Protein AF-A0A2E6VZU3-F1 (afdb_monomer_lite)

Radius of gyration: 15.34 Å; chains: 1; bounding box: 30×35×33 Å

Secondary structure (DSSP, 8-state):
-TTT-HHHHTT------------TTS--PPP---S-SS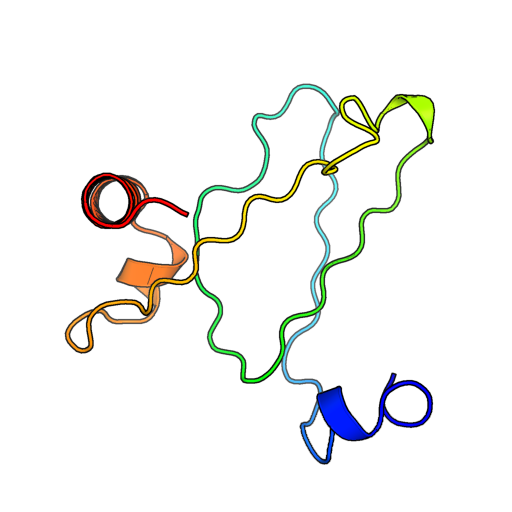--------GGG-S-TTTTT------PPPTT--HHHHHH-HHHHHHHHTTS--

pLDDT: mean 91.58, std 5.56, range [70.69, 97.25]

Foldseek 3Di:
DCVVCVVQCPPPDDPDDDDDDDDLPDPDDAQADDPDSDDDDDDDDPPVSQPDPVPGDDDDFPDDDDPPDDRCCRGPVRVNVVVVCVVRPD

Structure (mmCIF, N/CA/C/O backbone):
data_AF-A0A2E6VZU3-F1
#
_entry.id   AF-A0A2E6VZU3-F1
#
loop_
_atom_site.group_PDB
_atom_site.id
_atom_site.type_symbol
_atom_site.label_atom_id
_atom_site.label_alt_id
_atom_site.label_comp_id
_atom_site.label_asym_id
_atom_site.label_entity_id
_atom_site.label_seq_id
_atom_site.pdbx_PDB_ins_code
_atom_site.Cartn_x
_atom_site.Cartn_y
_atom_site.Cartn_z
_atom_site.occupancy
_atom_site.B_iso_or_equiv
_atom_site.auth_seq_id
_atom_site.auth_comp_id
_atom_site.auth_asym_id
_atom_site.auth_atom_id
_atom_site.pdbx_PDB_model_num
ATOM 1 N N . MET A 1 1 ? -12.683 -7.489 12.745 1.00 87.19 1 MET A N 1
ATOM 2 C CA . MET A 1 1 ? -12.408 -7.557 11.290 1.00 87.19 1 MET A CA 1
ATOM 3 C C . MET A 1 1 ? -13.256 -8.606 10.594 1.00 87.19 1 MET A C 1
ATOM 5 O O . MET A 1 1 ? -14.186 -8.198 9.924 1.00 87.19 1 MET A O 1
ATOM 9 N N . ARG A 1 2 ? -13.055 -9.918 10.796 1.00 91.50 2 ARG A N 1
ATOM 10 C CA . ARG A 1 2 ? -13.871 -10.945 10.108 1.00 91.50 2 ARG A CA 1
ATOM 11 C C . ARG A 1 2 ? -15.377 -10.861 10.400 1.00 91.50 2 ARG A C 1
ATOM 13 O O . ARG A 1 2 ? -16.167 -10.918 9.474 1.00 91.50 2 ARG A O 1
ATOM 20 N N . HIS A 1 3 ? -15.769 -10.659 11.660 1.00 93.81 3 HIS A N 1
ATOM 21 C CA . HIS A 1 3 ? -17.186 -10.463 12.013 1.00 93.81 3 HIS A CA 1
ATOM 22 C C . HIS A 1 3 ? -17.757 -9.126 11.522 1.00 93.81 3 HIS A C 1
ATOM 24 O O . HIS A 1 3 ? -18.945 -9.027 11.255 1.00 93.81 3 HIS A O 1
ATOM 30 N N . THR A 1 4 ? -16.913 -8.098 11.424 1.00 95.12 4 THR A N 1
ATOM 31 C CA . THR A 1 4 ? -17.322 -6.732 11.062 1.00 95.12 4 THR A CA 1
ATOM 32 C C . THR A 1 4 ? -17.435 -6.553 9.547 1.00 95.12 4 THR A C 1
ATOM 34 O O . THR A 1 4 ? -18.337 -5.876 9.076 1.00 95.12 4 THR A O 1
ATOM 37 N N . PHE A 1 5 ? -16.527 -7.174 8.790 1.00 95.69 5 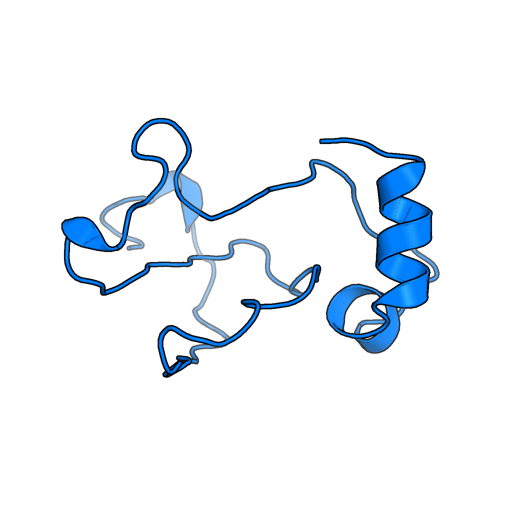PHE A N 1
ATOM 38 C CA . PHE A 1 5 ? -16.418 -7.078 7.333 1.00 95.69 5 PHE A CA 1
ATOM 39 C C . PHE A 1 5 ? -16.284 -8.483 6.710 1.00 95.69 5 PHE A C 1
ATOM 41 O O . PHE A 1 5 ? -15.236 -8.820 6.145 1.00 95.69 5 PHE A O 1
ATOM 48 N N . PRO A 1 6 ? -17.312 -9.337 6.839 1.00 96.12 6 PRO A N 1
ATOM 49 C CA . PRO A 1 6 ? -17.243 -10.735 6.410 1.00 96.12 6 PRO A CA 1
ATOM 50 C C . PRO A 1 6 ? -16.971 -10.890 4.907 1.00 96.12 6 PRO A C 1
ATOM 52 O O . PRO A 1 6 ? -16.185 -11.754 4.527 1.00 96.12 6 PRO A O 1
ATOM 55 N N . GLU A 1 7 ? -17.509 -10.001 4.069 1.00 97.06 7 GLU A N 1
ATOM 56 C CA . GLU A 1 7 ? -17.330 -10.052 2.608 1.00 97.06 7 GLU A CA 1
ATOM 57 C C . GLU A 1 7 ? -15.912 -9.691 2.144 1.00 97.06 7 GLU A C 1
ATOM 59 O O . GLU A 1 7 ? -15.470 -10.145 1.088 1.00 97.06 7 GLU A O 1
ATOM 64 N N . ILE A 1 8 ? -15.180 -8.911 2.947 1.00 95.75 8 ILE A N 1
ATOM 65 C CA . ILE A 1 8 ? -13.788 -8.539 2.668 1.00 95.75 8 ILE A CA 1
ATOM 66 C C . ILE A 1 8 ? -12.860 -9.658 3.144 1.00 95.75 8 ILE A C 1
ATOM 68 O O . ILE A 1 8 ? -12.079 -10.201 2.369 1.00 95.75 8 ILE A O 1
ATOM 72 N N . PHE A 1 9 ? -12.948 -10.029 4.426 1.00 95.88 9 PHE A N 1
ATOM 73 C CA . PHE A 1 9 ? -11.970 -10.941 5.029 1.00 95.88 9 PHE A CA 1
ATOM 74 C C . PHE A 1 9 ? -12.259 -12.418 4.765 1.00 95.88 9 PHE A C 1
ATOM 76 O O . PHE A 1 9 ? -11.325 -13.220 4.804 1.00 95.88 9 PHE A O 1
ATOM 83 N N . LYS A 1 10 ? -13.519 -12.796 4.510 1.00 95.00 10 LYS A N 1
ATOM 84 C CA . LYS A 1 10 ? -13.947 -14.179 4.251 1.00 95.00 10 LYS A CA 1
ATOM 85 C C . LYS A 1 10 ? -13.284 -15.151 5.243 1.00 95.00 10 LYS A C 1
ATOM 87 O O . LYS A 1 10 ? -13.306 -14.930 6.456 1.00 95.00 10 LYS A O 1
ATOM 92 N N . ASN A 1 11 ? -12.624 -16.185 4.723 1.00 95.12 11 ASN A N 1
ATOM 93 C CA . ASN A 1 11 ? -11.872 -17.170 5.499 1.00 95.12 11 ASN A CA 1
ATOM 94 C C . ASN A 1 11 ? -10.351 -16.918 5.482 1.00 95.12 11 ASN A C 1
ATOM 96 O O . ASN A 1 11 ? -9.587 -17.795 5.881 1.00 95.12 11 ASN A O 1
ATOM 100 N N . HIS A 1 12 ? -9.890 -15.744 5.029 1.00 95.38 12 HIS A N 1
ATOM 101 C CA . HIS A 1 12 ? -8.464 -15.416 5.015 1.00 95.38 12 HIS A CA 1
ATOM 102 C C . HIS A 1 12 ? -7.914 -15.300 6.440 1.00 95.38 12 HIS A C 1
ATOM 104 O O . HIS A 1 12 ? -8.528 -14.688 7.321 1.00 95.38 12 HIS A O 1
ATOM 110 N N . GLN A 1 13 ? -6.746 -15.898 6.664 1.00 94.38 13 GLN A N 1
ATOM 111 C CA . GLN A 1 13 ? -6.031 -15.863 7.937 1.00 94.38 13 GLN A CA 1
ATOM 112 C C . GLN A 1 13 ? -5.091 -14.655 7.988 1.00 94.38 13 GLN A C 1
ATOM 114 O O . GLN A 1 13 ? -4.536 -14.255 6.966 1.00 94.38 13 GLN A O 1
ATOM 119 N N . LEU A 1 14 ? -4.884 -14.100 9.184 1.00 94.19 14 LEU A N 1
ATOM 120 C CA . LEU A 1 14 ? -3.845 -13.097 9.401 1.00 94.19 14 LEU A CA 1
ATOM 121 C C . LEU A 1 14 ? -2.480 -13.781 9.303 1.00 94.19 14 LEU A C 1
ATOM 123 O O . LEU A 1 14 ? -2.145 -14.611 10.145 1.00 94.19 14 LEU A O 1
ATOM 127 N N . THR A 1 15 ? -1.713 -13.447 8.272 1.00 94.75 15 THR A N 1
ATOM 128 C CA . THR A 1 15 ? -0.388 -14.032 8.032 1.00 94.75 15 THR A CA 1
ATOM 129 C C . THR A 1 15 ? 0.750 -13.102 8.427 1.00 94.75 15 THR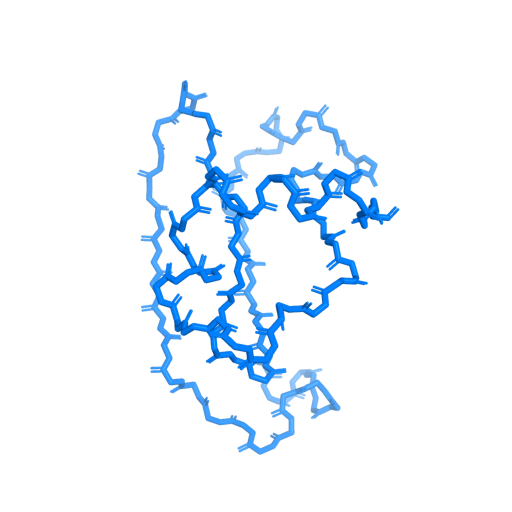 A C 1
ATOM 131 O O . THR A 1 15 ? 1.839 -13.587 8.715 1.00 94.75 15 THR A O 1
ATOM 134 N N . GLN A 1 16 ? 0.516 -11.787 8.443 1.00 92.88 16 GLN A N 1
ATOM 135 C CA . GLN A 1 16 ? 1.509 -10.758 8.747 1.00 92.88 16 GLN A CA 1
ATOM 136 C C . GLN A 1 16 ? 0.865 -9.617 9.541 1.00 92.88 16 GLN A C 1
ATOM 138 O O . GLN A 1 16 ? -0.268 -9.227 9.264 1.00 92.88 16 GLN A O 1
ATOM 143 N N . LEU A 1 17 ? 1.597 -9.080 10.517 1.00 93.94 17 LEU A N 1
ATOM 144 C CA . LEU A 1 17 ? 1.244 -7.871 11.257 1.00 93.94 17 LEU A CA 1
ATOM 145 C C . LEU A 1 17 ? 2.531 -7.135 11.621 1.00 93.94 17 LEU A C 1
ATOM 147 O O . LEU A 1 17 ? 3.421 -7.703 12.250 1.00 93.94 17 LEU A O 1
ATOM 151 N N . TRP A 1 18 ? 2.608 -5.867 11.250 1.00 92.00 18 TRP A N 1
ATOM 152 C CA . TRP A 1 18 ? 3.736 -4.999 11.550 1.00 92.00 18 TRP A CA 1
ATOM 153 C C . TRP A 1 18 ? 3.239 -3.572 11.768 1.00 92.00 18 TRP A C 1
ATOM 155 O O . TRP A 1 18 ? 2.101 -3.234 11.446 1.00 92.00 18 TRP A O 1
ATOM 165 N N . ALA A 1 19 ? 4.091 -2.736 12.353 1.00 91.56 19 ALA A N 1
ATOM 166 C CA . ALA A 1 19 ? 3.806 -1.328 12.563 1.00 91.56 19 ALA A CA 1
ATOM 167 C C . ALA A 1 19 ? 5.072 -0.510 12.328 1.00 91.56 19 ALA A C 1
ATOM 169 O O . ALA A 1 19 ? 6.172 -0.931 12.691 1.00 91.56 19 ALA A O 1
ATOM 170 N N . TYR A 1 20 ? 4.895 0.681 11.771 1.00 86.75 20 TYR A N 1
ATOM 171 C CA . TYR A 1 20 ? 5.951 1.675 11.673 1.00 86.75 20 TYR A CA 1
ATOM 172 C C . TYR A 1 20 ? 5.705 2.800 12.671 1.00 86.75 20 TYR A C 1
ATOM 174 O O . TYR A 1 20 ? 4.568 3.221 12.890 1.00 86.75 20 TYR A O 1
ATOM 182 N N . LYS A 1 21 ? 6.790 3.321 13.241 1.00 87.62 21 LYS A N 1
ATOM 183 C CA . LYS A 1 21 ? 6.789 4.560 14.017 1.00 87.62 21 LYS A CA 1
ATOM 184 C C . LYS A 1 21 ? 7.710 5.548 13.313 1.00 87.62 21 LYS A C 1
ATOM 186 O O . LYS A 1 21 ? 8.922 5.358 13.311 1.00 87.62 21 LYS A O 1
ATOM 191 N N . TYR A 1 22 ? 7.119 6.573 12.715 1.00 79.38 22 TYR A N 1
ATOM 192 C C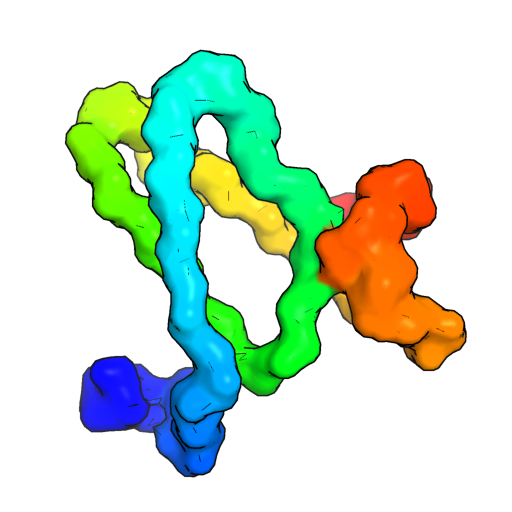A . TYR A 1 22 ? 7.837 7.631 12.012 1.00 79.38 22 TYR A CA 1
ATOM 193 C C . TYR A 1 22 ? 8.016 8.856 12.911 1.00 79.38 22 TYR A C 1
ATOM 195 O O . TYR A 1 22 ? 7.156 9.143 13.747 1.00 79.38 22 TYR A O 1
ATOM 203 N N . ASP A 1 23 ? 9.113 9.590 12.715 1.00 77.12 23 ASP A N 1
ATOM 204 C CA . ASP A 1 23 ? 9.094 11.024 12.994 1.00 77.12 23 ASP A CA 1
ATOM 205 C C . ASP A 1 23 ? 8.356 11.744 11.846 1.00 77.12 23 ASP A C 1
ATOM 207 O O . ASP A 1 23 ? 8.286 11.244 10.720 1.00 77.12 23 ASP A O 1
ATOM 211 N N . SER A 1 24 ? 7.755 12.897 12.129 1.00 70.69 24 SER A N 1
ATOM 212 C CA . SER A 1 24 ? 6.919 13.629 11.170 1.00 70.69 24 SER A CA 1
ATOM 213 C C . SER A 1 24 ? 7.688 14.303 10.022 1.00 70.69 24 SER A C 1
ATOM 215 O O . SER A 1 24 ? 7.065 14.951 9.186 1.00 70.69 24 SER A O 1
ATOM 217 N N . GLN A 1 25 ? 9.015 14.176 9.966 1.00 75.50 25 GLN A N 1
ATOM 218 C CA . GLN A 1 25 ? 9.891 14.762 8.947 1.00 75.50 25 GLN A CA 1
ATOM 219 C C . GLN A 1 25 ? 10.267 13.764 7.838 1.00 75.50 25 GLN A C 1
ATOM 221 O O . GLN A 1 25 ? 10.917 14.144 6.864 1.00 75.50 25 GLN A O 1
ATOM 226 N N . LEU A 1 26 ? 9.879 12.491 7.961 1.00 73.88 26 LEU A N 1
ATOM 227 C CA . LEU A 1 26 ? 10.220 11.446 6.994 1.00 73.88 26 LEU A CA 1
ATOM 228 C C . LEU A 1 26 ? 9.264 11.411 5.787 1.00 73.88 26 LEU A C 1
ATOM 230 O O . LEU A 1 26 ? 8.069 11.667 5.897 1.00 73.88 26 LEU A O 1
ATOM 234 N N . ASN A 1 27 ? 9.794 11.011 4.625 1.00 74.75 27 ASN A N 1
ATOM 235 C CA . ASN A 1 27 ? 9.120 11.050 3.314 1.00 74.75 27 ASN A CA 1
ATOM 236 C C . ASN A 1 27 ? 8.078 9.930 3.068 1.00 74.75 27 ASN A C 1
ATOM 238 O O . ASN A 1 27 ? 7.752 9.632 1.920 1.00 74.75 27 ASN A O 1
ATOM 242 N N . GLY A 1 28 ? 7.554 9.303 4.125 1.00 81.75 28 GLY A N 1
ATOM 243 C CA . GLY A 1 28 ? 6.595 8.198 4.027 1.00 81.75 28 GLY A CA 1
ATOM 244 C C . GLY A 1 28 ? 7.196 6.867 3.550 1.00 81.75 28 GLY A C 1
ATOM 245 O O . GLY A 1 28 ? 8.413 6.679 3.527 1.00 81.75 28 GLY A O 1
ATOM 246 N N . ILE A 1 29 ? 6.318 5.919 3.210 1.00 86.94 29 ILE A N 1
ATOM 247 C CA . ILE A 1 29 ? 6.683 4.591 2.691 1.00 86.94 29 ILE A CA 1
ATOM 248 C C . ILE A 1 29 ? 6.691 4.654 1.160 1.00 86.94 29 ILE A C 1
ATOM 250 O O . ILE A 1 29 ? 5.780 5.223 0.558 1.00 86.94 29 ILE A O 1
ATOM 254 N N . GLY A 1 30 ? 7.720 4.080 0.531 1.00 91.19 30 GLY A N 1
ATOM 255 C CA . GLY A 1 30 ? 7.808 3.986 -0.928 1.00 91.19 30 GLY A CA 1
ATOM 256 C C . GLY A 1 30 ? 6.673 3.155 -1.535 1.00 91.19 30 GLY A C 1
ATOM 257 O O . GLY A 1 30 ? 6.025 2.370 -0.844 1.00 91.19 30 GLY A O 1
ATOM 258 N N . ALA A 1 31 ? 6.438 3.303 -2.838 1.00 94.38 31 ALA A N 1
ATOM 259 C CA . ALA A 1 31 ? 5.450 2.484 -3.534 1.00 94.38 31 ALA A CA 1
ATOM 260 C C . ALA A 1 31 ? 5.857 1.005 -3.459 1.00 94.38 31 ALA A C 1
ATOM 262 O O . ALA A 1 31 ? 7.028 0.676 -3.656 1.00 94.38 31 ALA A O 1
ATOM 263 N N . HIS A 1 32 ? 4.905 0.134 -3.144 1.00 94.69 32 HIS A N 1
ATOM 264 C CA . HIS A 1 32 ? 5.107 -1.306 -3.022 1.00 94.69 32 HIS A CA 1
ATOM 265 C C . HIS A 1 32 ? 3.776 -2.034 -3.210 1.00 94.69 32 HIS A C 1
ATOM 267 O O . HIS A 1 32 ? 2.709 -1.448 -3.025 1.00 94.69 32 HIS A O 1
ATOM 273 N N . ALA A 1 33 ? 3.854 -3.317 -3.548 1.00 94.25 33 ALA A N 1
ATOM 274 C CA . ALA A 1 33 ? 2.743 -4.251 -3.429 1.00 94.25 33 ALA A CA 1
ATOM 275 C C . ALA A 1 33 ? 3.073 -5.310 -2.371 1.00 94.25 33 ALA A C 1
ATOM 277 O O . ALA A 1 33 ? 4.214 -5.773 -2.275 1.00 94.25 33 ALA A O 1
ATOM 278 N N . ASP A 1 34 ? 2.076 -5.695 -1.580 1.00 91.31 34 ASP A N 1
ATOM 279 C CA . ASP A 1 34 ? 2.197 -6.764 -0.593 1.00 91.31 34 ASP A CA 1
ATOM 280 C C . ASP A 1 34 ? 1.664 -8.077 -1.159 1.00 91.31 34 ASP A C 1
ATOM 282 O O . ASP A 1 34 ? 0.704 -8.108 -1.928 1.00 91.31 34 ASP A O 1
ATOM 286 N N . PHE A 1 35 ? 2.259 -9.190 -0.734 1.00 89.94 35 PHE A N 1
ATOM 287 C CA . PHE A 1 35 ? 1.755 -10.515 -1.078 1.00 89.94 35 PHE A CA 1
ATOM 288 C C . PHE A 1 35 ? 0.578 -10.885 -0.165 1.00 8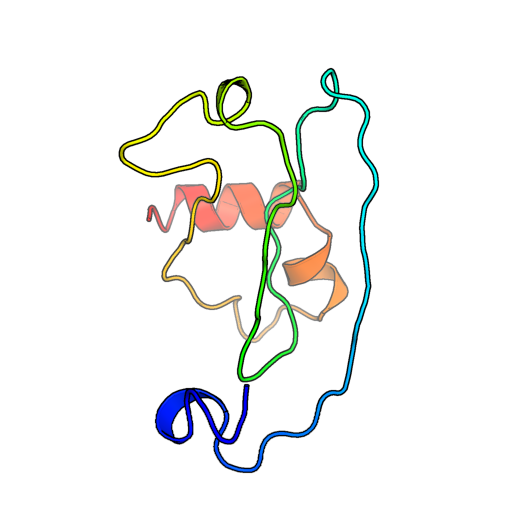9.94 35 PHE A C 1
ATOM 290 O O . PHE A 1 35 ? 0.714 -11.664 0.781 1.00 89.94 35 PHE A O 1
ATOM 297 N N . ALA A 1 36 ? -0.577 -10.272 -0.417 1.00 92.25 36 ALA A N 1
ATOM 298 C CA . ALA A 1 36 ? -1.780 -10.455 0.381 1.00 92.25 36 ALA A CA 1
ATOM 299 C C . ALA A 1 36 ? -3.042 -10.447 -0.488 1.00 92.25 36 ALA A C 1
ATOM 301 O O . ALA A 1 36 ? -3.169 -9.658 -1.416 1.00 92.25 36 ALA A O 1
ATOM 302 N N . ALA A 1 37 ? -4.014 -11.293 -0.135 1.00 94.25 37 ALA A N 1
ATOM 303 C CA . ALA A 1 37 ? -5.356 -11.227 -0.720 1.00 94.25 37 ALA A CA 1
ATOM 304 C C . ALA A 1 37 ? -6.146 -10.006 -0.213 1.00 94.25 37 ALA A C 1
ATOM 306 O O . ALA A 1 37 ? -7.010 -9.488 -0.910 1.00 94.25 37 ALA A O 1
ATOM 307 N N . VAL A 1 38 ? -5.857 -9.562 1.015 1.00 94.19 38 VAL A N 1
ATOM 308 C CA . VAL A 1 38 ? -6.421 -8.358 1.635 1.00 94.19 38 VAL A CA 1
ATOM 309 C C . VAL A 1 38 ? -5.314 -7.679 2.428 1.00 94.19 38 VAL A C 1
ATOM 311 O O . VAL A 1 38 ? -4.721 -8.314 3.301 1.00 94.19 38 VAL A O 1
ATOM 314 N N . ASN A 1 39 ? -5.075 -6.395 2.158 1.00 94.19 39 ASN A N 1
ATOM 315 C CA . ASN A 1 39 ? -4.208 -5.554 2.977 1.00 94.19 39 ASN A CA 1
ATOM 316 C C . ASN A 1 39 ? -5.048 -4.577 3.804 1.00 94.19 39 ASN A C 1
ATOM 318 O O . ASN A 1 39 ? -6.064 -4.066 3.331 1.00 94.19 39 ASN A O 1
ATOM 322 N N . VAL A 1 40 ? -4.642 -4.332 5.048 1.00 92.81 40 VAL A N 1
ATOM 323 C CA . VAL A 1 40 ? -5.327 -3.395 5.944 1.00 92.81 40 VAL A CA 1
ATOM 324 C C . VAL A 1 40 ? -4.294 -2.462 6.539 1.00 92.81 40 VAL A C 1
ATOM 326 O O . VAL A 1 40 ? -3.451 -2.884 7.327 1.00 92.81 40 VAL A O 1
ATOM 329 N N . ASN A 1 41 ? -4.414 -1.178 6.219 1.00 91.81 41 ASN A N 1
ATOM 330 C CA . ASN A 1 41 ? -3.573 -0.131 6.776 1.00 91.81 41 ASN A CA 1
ATOM 331 C C . ASN A 1 41 ? -4.444 0.845 7.569 1.00 91.81 41 ASN A C 1
ATOM 333 O O . ASN A 1 41 ? -5.500 1.274 7.107 1.00 91.81 41 ASN A O 1
ATOM 337 N N . PHE A 1 42 ? -3.999 1.198 8.769 1.00 89.25 42 PHE A N 1
ATOM 338 C CA . PHE A 1 42 ? -4.589 2.265 9.566 1.00 89.25 42 PHE A CA 1
ATOM 339 C C . PHE A 1 42 ? -3.476 3.166 10.091 1.00 89.25 42 PHE A C 1
ATOM 341 O O . PHE A 1 42 ? -2.396 2.701 10.456 1.00 89.25 42 PHE A O 1
ATOM 348 N N . TRP A 1 43 ? -3.754 4.465 10.132 1.00 88.81 43 TRP A N 1
ATOM 349 C CA . TRP A 1 43 ? -2.838 5.476 10.640 1.00 88.81 43 TRP A CA 1
ATOM 350 C C . TRP A 1 43 ? -3.359 5.974 11.979 1.00 88.81 43 TRP A C 1
ATOM 352 O O . TRP A 1 43 ? -4.516 6.371 12.091 1.00 88.81 43 TRP A O 1
ATOM 362 N N . ILE A 1 44 ? -2.496 5.955 12.991 1.00 90.69 44 ILE A N 1
ATOM 363 C CA . ILE A 1 44 ? -2.779 6.537 14.302 1.00 90.69 44 ILE A CA 1
ATOM 364 C C . ILE A 1 44 ? -1.973 7.828 14.382 1.00 90.69 44 ILE A C 1
ATOM 366 O O . ILE A 1 44 ? -0.751 7.795 14.510 1.00 90.69 44 ILE A O 1
ATOM 370 N N . THR A 1 45 ? -2.652 8.961 14.249 1.00 87.31 45 THR A N 1
ATOM 371 C CA . THR A 1 45 ? -2.032 10.287 14.190 1.00 87.31 45 THR A CA 1
ATOM 372 C C . THR A 1 45 ? -3.007 11.345 14.718 1.00 87.31 45 THR A C 1
ATOM 374 O O . THR A 1 45 ? -4.214 11.106 14.652 1.00 87.31 45 THR A O 1
ATOM 377 N N . PRO A 1 46 ? -2.547 12.494 15.254 1.00 91.19 46 PRO A N 1
ATOM 378 C CA . PRO A 1 46 ? -3.439 13.612 15.552 1.00 91.19 46 PRO A CA 1
ATOM 379 C C . PRO A 1 46 ? -4.158 14.108 14.293 1.00 91.19 46 PRO A C 1
ATOM 381 O O . PRO A 1 46 ? -3.558 14.145 13.220 1.00 91.19 46 PRO A O 1
ATOM 384 N N . ASP A 1 47 ? -5.394 14.589 14.429 1.00 91.12 47 ASP A N 1
ATOM 385 C CA . ASP A 1 47 ? -6.202 15.066 13.292 1.00 91.12 47 ASP A CA 1
ATOM 386 C C . ASP A 1 47 ? -5.494 16.144 12.460 1.00 91.12 47 ASP A C 1
ATOM 388 O O . ASP A 1 47 ? -5.572 16.146 11.233 1.00 91.12 47 ASP A O 1
ATOM 392 N N . ALA A 1 48 ? -4.732 17.024 13.119 1.00 91.00 48 ALA A N 1
ATOM 393 C CA . ALA A 1 48 ? -3.958 18.081 12.467 1.00 91.00 48 ALA A CA 1
ATOM 394 C C . ALA A 1 48 ? -2.876 17.557 11.502 1.00 91.00 48 ALA A C 1
ATOM 396 O O . ALA A 1 48 ? -2.405 18.305 10.648 1.00 91.00 48 ALA A O 1
ATOM 397 N N . ALA A 1 49 ? -2.478 16.286 11.615 1.00 88.44 49 ALA A N 1
ATOM 398 C CA . ALA A 1 49 ? -1.536 15.655 10.697 1.00 88.44 49 ALA A CA 1
ATOM 399 C C . ALA A 1 49 ? -2.199 15.162 9.398 1.00 88.44 49 ALA A C 1
ATOM 401 O O . ALA A 1 49 ? -1.495 14.791 8.458 1.00 88.44 49 ALA A O 1
ATOM 402 N N . ASN A 1 50 ? -3.534 15.159 9.306 1.00 90.06 50 ASN A N 1
ATOM 403 C CA . ASN A 1 50 ? -4.232 14.896 8.054 1.00 90.06 50 ASN A CA 1
ATOM 404 C C . ASN A 1 50 ? -4.235 16.155 7.174 1.00 90.06 50 ASN A C 1
ATOM 406 O O . ASN A 1 50 ? -5.203 16.914 7.130 1.00 90.06 50 ASN A O 1
ATOM 410 N N . LEU A 1 51 ? -3.128 16.372 6.463 1.00 88.75 51 LEU A N 1
ATOM 411 C CA . LEU A 1 51 ? -2.917 17.562 5.630 1.00 88.75 51 LEU A CA 1
ATOM 412 C C . LEU A 1 51 ? -3.842 17.630 4.404 1.00 88.75 51 LEU A C 1
ATOM 414 O O . LEU A 1 51 ? -3.992 18.695 3.809 1.00 88.75 51 LEU A O 1
ATOM 418 N N . ASN A 1 52 ? -4.474 16.516 4.025 1.00 90.94 52 ASN A N 1
ATOM 419 C CA . ASN A 1 52 ? -5.471 16.479 2.962 1.00 90.94 52 ASN A CA 1
ATOM 420 C C . ASN A 1 52 ? -6.706 15.680 3.407 1.00 90.94 52 ASN A C 1
ATOM 422 O O . ASN A 1 52 ? -6.830 14.501 3.081 1.00 90.94 52 ASN A O 1
ATOM 426 N N . PRO A 1 53 ? -7.671 16.317 4.090 1.00 89.88 53 PRO A N 1
ATOM 427 C CA . PRO A 1 53 ? -8.849 15.628 4.610 1.00 89.88 53 PRO A CA 1
ATOM 428 C C . PRO A 1 53 ? -9.751 14.982 3.552 1.00 89.88 53 PRO A C 1
ATOM 430 O O . PRO A 1 53 ? -10.567 14.134 3.897 1.00 89.88 53 PRO A O 1
ATOM 433 N N . LYS A 1 54 ? -9.638 15.380 2.276 1.00 91.12 54 LYS A N 1
ATOM 434 C CA . LYS A 1 54 ? -10.485 14.847 1.200 1.00 91.12 54 LYS A CA 1
ATOM 435 C C . LYS A 1 54 ? -10.035 13.470 0.721 1.00 91.12 54 LYS A C 1
ATOM 437 O O . LYS A 1 54 ? -10.887 12.653 0.396 1.00 91.12 54 LYS A O 1
ATOM 442 N N . SER A 1 55 ? -8.727 13.229 0.651 1.00 87.75 55 SER A N 1
ATOM 443 C CA . SER A 1 55 ? -8.164 11.970 0.135 1.00 87.75 55 SER A CA 1
ATOM 444 C C . SER A 1 55 ? -7.278 11.227 1.136 1.00 87.75 55 SER A C 1
ATOM 446 O O . SER A 1 55 ? -6.965 10.062 0.924 1.00 87.75 55 SER A O 1
ATOM 448 N N . GLY A 1 56 ? -6.844 11.882 2.212 1.00 87.94 56 GLY A N 1
ATOM 449 C CA . GLY A 1 56 ? -5.819 11.371 3.116 1.00 87.94 56 GLY A CA 1
ATOM 450 C C . GLY A 1 56 ? -4.422 11.357 2.484 1.00 87.94 56 GLY A C 1
ATOM 451 O O . GLY A 1 56 ? -4.145 12.085 1.528 1.00 87.94 56 GLY A O 1
ATOM 452 N N . GLY A 1 57 ? -3.537 10.531 3.054 1.00 86.31 57 GLY A N 1
ATOM 453 C CA . GLY A 1 57 ? -2.125 10.407 2.665 1.00 86.31 57 GLY A CA 1
ATOM 454 C C . GLY A 1 57 ? -1.752 9.118 1.922 1.00 86.31 57 GLY A C 1
ATOM 455 O O . GLY A 1 57 ? -0.565 8.861 1.743 1.00 86.31 57 GLY A O 1
ATOM 456 N N . LEU A 1 58 ? -2.729 8.295 1.522 1.00 89.50 58 LEU A N 1
ATOM 457 C CA . LEU A 1 58 ? -2.498 7.051 0.781 1.00 89.50 58 LEU A CA 1
ATOM 458 C C . LEU A 1 58 ? -2.843 7.247 -0.697 1.00 89.50 58 LEU A C 1
ATOM 460 O O . LEU A 1 58 ? -3.940 7.693 -1.024 1.00 89.50 58 LEU A O 1
ATOM 464 N N . VAL A 1 59 ? -1.925 6.858 -1.580 1.00 91.06 59 VAL A N 1
ATOM 465 C CA . VAL A 1 59 ? -2.173 6.752 -3.022 1.00 91.06 59 VAL A CA 1
ATOM 466 C C . VAL A 1 59 ? -2.235 5.272 -3.380 1.00 91.06 59 VAL A C 1
ATOM 468 O O . VAL A 1 59 ? -1.318 4.524 -3.045 1.00 91.06 59 VAL A O 1
ATOM 471 N N . VAL A 1 60 ? -3.309 4.860 -4.050 1.00 92.50 60 VAL A N 1
ATOM 472 C CA . VAL A 1 60 ? -3.509 3.490 -4.538 1.00 92.50 60 VAL A CA 1
ATOM 473 C C . VAL A 1 60 ? -3.469 3.522 -6.060 1.00 92.50 60 VAL A C 1
ATOM 475 O O . VAL A 1 60 ? -4.116 4.370 -6.664 1.00 92.50 60 VAL A O 1
ATOM 478 N N . TYR A 1 61 ? -2.704 2.612 -6.655 1.00 94.69 61 TYR A N 1
ATOM 479 C CA . TYR A 1 61 ? -2.655 2.399 -8.098 1.00 94.69 61 TYR A CA 1
ATOM 480 C C . TYR A 1 61 ? -3.376 1.088 -8.402 1.00 94.69 61 TYR A C 1
ATOM 482 O O . TYR A 1 61 ? -3.013 0.056 -7.834 1.00 94.69 61 TYR A O 1
ATOM 490 N N . ASP A 1 62 ? -4.366 1.117 -9.292 1.00 93.88 62 ASP A N 1
ATOM 491 C CA . ASP A 1 62 ? -5.050 -0.089 -9.775 1.00 93.88 62 ASP A CA 1
ATOM 492 C C . ASP A 1 62 ? -4.232 -0.749 -10.898 1.00 93.88 62 ASP A C 1
ATOM 494 O O . ASP A 1 62 ? -4.610 -0.774 -12.068 1.00 93.88 62 ASP A O 1
ATOM 498 N N . ALA A 1 63 ? -3.024 -1.193 -10.545 1.00 94.00 63 ALA A N 1
ATOM 499 C CA . ALA A 1 63 ? -2.080 -1.813 -11.462 1.00 94.00 63 ALA A CA 1
ATOM 500 C C . ALA A 1 63 ? -1.436 -3.038 -10.808 1.00 94.00 63 ALA A C 1
ATOM 502 O O . ALA A 1 63 ? -0.803 -2.944 -9.754 1.00 94.00 63 ALA A O 1
ATOM 503 N N . GLU A 1 64 ? -1.570 -4.194 -11.454 1.00 93.06 64 GLU A N 1
ATOM 504 C CA . GLU A 1 64 ? -0.940 -5.430 -10.999 1.00 93.06 64 GLU A CA 1
ATOM 505 C C . GLU A 1 64 ? 0.548 -5.447 -11.377 1.00 93.06 64 GLU A C 1
ATOM 507 O O . GLU A 1 64 ? 0.937 -5.044 -12.478 1.00 93.06 64 GLU A O 1
ATOM 512 N N . ALA A 1 65 ? 1.399 -5.920 -10.463 1.00 93.88 65 ALA A N 1
ATOM 513 C CA . ALA A 1 65 ? 2.813 -6.103 -10.762 1.00 93.88 65 ALA A CA 1
ATOM 514 C C . ALA A 1 65 ? 2.988 -7.116 -11.914 1.00 93.88 65 ALA A C 1
ATOM 516 O O . ALA A 1 65 ? 2.306 -8.143 -11.925 1.00 93.88 65 ALA A O 1
ATOM 517 N N . PRO A 1 66 ? 3.914 -6.886 -12.863 1.00 95.19 66 PRO A N 1
ATOM 518 C CA . PRO A 1 66 ? 4.160 -7.839 -13.941 1.00 95.19 66 PRO A CA 1
ATOM 519 C C . PRO A 1 66 ? 4.490 -9.246 -13.421 1.00 95.19 66 PRO A C 1
ATOM 521 O O . PRO A 1 66 ? 5.227 -9.400 -12.448 1.00 95.19 66 PRO A O 1
ATOM 524 N N . LEU A 1 67 ? 3.980 -10.281 -14.099 1.00 94.50 67 LEU A N 1
ATOM 525 C CA . LEU A 1 67 ? 4.097 -11.682 -13.662 1.00 94.50 67 LEU A CA 1
ATOM 526 C C . LEU A 1 67 ? 5.545 -12.193 -13.562 1.00 94.50 67 LEU A C 1
ATOM 528 O O . LEU A 1 67 ? 5.810 -13.166 -12.859 1.00 94.50 67 LEU A O 1
ATOM 532 N N . ASP A 1 68 ? 6.484 -11.560 -14.266 1.00 96.12 68 ASP A N 1
ATOM 533 C CA . ASP A 1 68 ? 7.913 -11.874 -14.210 1.00 96.12 68 ASP A CA 1
ATOM 534 C C . ASP A 1 68 ? 8.625 -11.241 -12.998 1.00 96.12 68 ASP A C 1
ATOM 536 O O . ASP A 1 68 ? 9.799 -11.526 -12.746 1.00 96.12 68 ASP A O 1
ATOM 540 N N . TRP A 1 69 ? 7.946 -10.384 -12.229 1.00 96.50 69 TRP A N 1
ATOM 541 C CA . TRP A 1 69 ? 8.516 -9.763 -11.040 1.00 96.50 69 TRP A CA 1
ATOM 542 C C . TRP A 1 69 ? 8.386 -10.687 -9.835 1.00 96.50 69 TRP A C 1
ATOM 544 O O . TRP A 1 69 ? 7.306 -11.133 -9.455 1.00 96.50 69 TRP A O 1
ATOM 554 N N . ASN A 1 70 ? 9.509 -10.919 -9.162 1.00 96.00 70 ASN A N 1
ATOM 555 C CA . ASN A 1 70 ? 9.496 -11.563 -7.855 1.00 96.00 70 ASN A CA 1
ATOM 556 C C . ASN A 1 70 ? 9.090 -10.568 -6.749 1.00 96.00 70 ASN A C 1
ATOM 558 O O . ASN A 1 70 ? 9.052 -9.354 -6.961 1.00 96.00 70 ASN A O 1
ATOM 562 N N . PHE A 1 71 ? 8.866 -11.089 -5.538 1.00 93.69 71 PHE A N 1
ATOM 563 C CA . PHE A 1 71 ? 8.489 -10.289 -4.367 1.00 93.69 71 PHE A CA 1
ATOM 564 C C . PHE A 1 71 ? 9.417 -9.094 -4.121 1.00 93.69 71 PHE A C 1
ATOM 566 O O . PHE A 1 71 ? 8.954 -7.984 -3.887 1.00 93.69 71 PHE A O 1
ATOM 573 N N . LYS A 1 72 ? 10.737 -9.275 -4.235 1.00 94.62 72 LYS A N 1
ATOM 574 C CA . LYS A 1 72 ? 11.691 -8.180 -4.021 1.00 94.62 72 LYS A CA 1
ATOM 575 C C . LYS A 1 72 ? 11.500 -7.056 -5.045 1.00 94.62 72 LYS A C 1
ATOM 577 O O . LYS A 1 72 ? 11.598 -5.890 -4.671 1.00 94.62 72 LYS A O 1
ATOM 582 N N . SER A 1 73 ? 11.216 -7.393 -6.302 1.00 96.19 73 SER A N 1
ATOM 583 C CA . SER A 1 73 ? 11.008 -6.413 -7.370 1.00 96.19 73 SER A CA 1
ATOM 584 C C . SER A 1 73 ? 9.773 -5.546 -7.127 1.00 96.19 73 SER A C 1
ATOM 586 O O . SER A 1 73 ? 9.900 -4.327 -7.145 1.00 96.19 73 SER A O 1
ATOM 588 N N . TYR A 1 74 ? 8.605 -6.131 -6.838 1.00 95.56 74 TYR A N 1
ATOM 589 C CA . TYR A 1 74 ? 7.388 -5.328 -6.633 1.00 95.56 74 TYR A CA 1
ATOM 590 C C . TYR A 1 74 ? 7.260 -4.719 -5.232 1.00 95.56 74 TYR A C 1
ATOM 592 O O . TYR A 1 74 ? 6.460 -3.807 -5.036 1.00 95.56 74 TYR A O 1
ATOM 600 N N . ASN A 1 75 ? 8.021 -5.209 -4.249 1.00 95.19 75 ASN A N 1
ATOM 601 C CA . ASN A 1 75 ? 7.934 -4.723 -2.873 1.00 95.19 75 ASN A CA 1
ATOM 602 C C . ASN A 1 75 ? 9.034 -3.704 -2.520 1.00 95.19 75 ASN A C 1
ATOM 604 O O . ASN A 1 75 ? 8.829 -2.886 -1.633 1.00 95.19 75 ASN A O 1
ATOM 608 N N . ASN A 1 76 ? 10.195 -3.723 -3.196 1.00 95.06 76 ASN A N 1
ATOM 609 C CA . ASN A 1 76 ? 11.357 -2.921 -2.779 1.00 95.06 76 ASN A CA 1
ATOM 610 C C . ASN A 1 76 ? 12.090 -2.163 -3.902 1.00 95.06 76 ASN A C 1
ATOM 612 O O . ASN A 1 76 ? 12.816 -1.213 -3.598 1.00 95.06 76 ASN A O 1
ATOM 616 N N . ASP A 1 77 ? 11.941 -2.529 -5.180 1.00 96.69 77 ASP A N 1
ATOM 617 C CA . ASP A 1 77 ? 12.687 -1.888 -6.277 1.00 96.69 77 ASP A CA 1
ATOM 618 C C . ASP A 1 77 ? 12.042 -0.560 -6.706 1.00 96.69 77 ASP A C 1
ATOM 620 O O . ASP A 1 77 ? 11.294 -0.473 -7.679 1.00 96.69 77 ASP A O 1
ATOM 624 N N . GLN A 1 78 ? 12.330 0.503 -5.950 1.00 96.06 78 GLN A N 1
ATOM 625 C CA . GLN A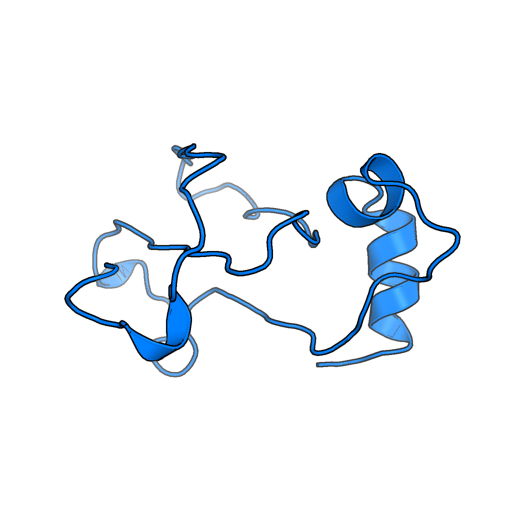 1 78 ? 11.686 1.809 -6.114 1.00 96.06 78 GLN A CA 1
ATOM 626 C C . GLN A 1 78 ? 11.883 2.435 -7.500 1.00 96.06 78 GLN A C 1
ATOM 628 O O . GLN A 1 78 ? 11.025 3.201 -7.934 1.00 96.06 78 GLN A O 1
ATOM 633 N N . ILE A 1 79 ? 12.990 2.150 -8.192 1.00 96.69 79 ILE A N 1
ATOM 634 C CA . ILE A 1 79 ? 13.220 2.672 -9.547 1.00 96.69 79 ILE A CA 1
ATOM 635 C C . ILE A 1 79 ? 12.268 1.967 -10.508 1.00 96.69 79 ILE A C 1
ATOM 637 O O . ILE A 1 79 ? 11.460 2.618 -11.171 1.00 96.69 79 ILE A O 1
ATOM 641 N N . ARG A 1 80 ? 12.298 0.632 -10.505 1.00 96.62 80 ARG A N 1
ATOM 642 C CA . ARG A 1 80 ? 11.489 -0.191 -11.404 1.00 96.62 80 ARG A CA 1
ATOM 643 C C . ARG A 1 80 ? 9.989 0.018 -11.180 1.00 96.62 80 ARG A C 1
ATOM 645 O O . ARG A 1 80 ? 9.237 0.144 -12.143 1.00 96.62 80 ARG A O 1
ATOM 652 N N . ILE A 1 81 ? 9.561 0.117 -9.919 1.00 97.19 81 ILE A N 1
ATOM 653 C CA . ILE A 1 81 ? 8.168 0.403 -9.547 1.00 97.19 81 ILE A CA 1
ATOM 654 C C . ILE A 1 81 ? 7.735 1.764 -10.102 1.00 97.19 81 ILE A C 1
ATOM 656 O O . ILE A 1 81 ? 6.703 1.853 -10.760 1.00 97.19 81 ILE A O 1
ATOM 660 N N . LYS A 1 82 ? 8.527 2.826 -9.901 1.00 95.56 82 LYS A N 1
ATOM 661 C CA . LYS A 1 82 ? 8.177 4.170 -10.392 1.00 95.56 82 LYS A CA 1
ATOM 662 C C . LYS A 1 82 ? 8.094 4.233 -11.915 1.00 95.56 82 LYS A C 1
ATOM 664 O O . LYS A 1 82 ? 7.170 4.846 -12.439 1.00 95.56 82 LYS A O 1
ATOM 669 N N . GLU A 1 83 ? 9.017 3.589 -12.627 1.00 96.75 83 GLU A N 1
ATOM 670 C CA . GLU A 1 83 ? 8.981 3.516 -14.093 1.00 96.75 83 GLU A CA 1
ATOM 671 C C . GLU A 1 83 ? 7.748 2.771 -14.617 1.00 96.75 83 GLU A C 1
ATOM 673 O O . GLU A 1 83 ? 7.187 3.149 -15.648 1.00 96.75 83 GLU A O 1
ATOM 678 N N . PHE A 1 84 ? 7.317 1.721 -13.913 1.00 97.25 84 PHE A N 1
ATOM 679 C CA . PHE A 1 84 ? 6.098 0.987 -14.238 1.00 97.25 84 PHE A CA 1
ATOM 680 C C . PHE A 1 84 ? 4.844 1.836 -13.992 1.00 97.25 84 PHE A C 1
ATOM 682 O O . PHE A 1 84 ? 4.006 1.951 -14.885 1.00 97.25 84 PHE A O 1
ATOM 689 N N . LEU A 1 85 ? 4.736 2.487 -12.831 1.00 96.69 85 LEU A N 1
ATOM 690 C CA . LEU A 1 85 ? 3.580 3.320 -12.477 1.00 96.69 85 LEU A CA 1
ATOM 691 C C . LEU A 1 85 ? 3.486 4.599 -13.319 1.00 96.69 85 LEU A C 1
ATOM 693 O O . LEU A 1 85 ? 2.392 5.047 -13.635 1.00 96.69 85 LEU A O 1
ATOM 697 N N . ALA A 1 86 ? 4.608 5.157 -13.783 1.00 95.94 86 ALA A N 1
ATOM 698 C CA . ALA A 1 86 ? 4.587 6.279 -14.727 1.00 95.94 86 ALA A CA 1
ATOM 699 C C . ALA A 1 86 ? 3.884 5.933 -16.056 1.00 95.94 86 ALA A C 1
ATOM 701 O O . ALA A 1 86 ? 3.393 6.824 -16.747 1.00 95.94 86 ALA A O 1
ATOM 702 N N . LYS A 1 87 ? 3.832 4.644 -16.414 1.00 96.00 87 LYS A N 1
ATOM 703 C CA . LYS A 1 87 ? 3.119 4.124 -17.592 1.00 96.00 87 LYS A CA 1
ATOM 704 C C . LYS A 1 87 ? 1.706 3.623 -17.258 1.00 96.00 87 LYS A C 1
ATOM 706 O O . LYS A 1 87 ? 0.956 3.330 -18.181 1.00 96.00 87 LYS A O 1
ATOM 711 N N . ASN A 1 88 ? 1.364 3.532 -15.971 1.00 93.88 88 ASN A N 1
ATOM 712 C CA . ASN A 1 88 ? 0.096 3.032 -15.435 1.00 93.88 88 ASN A CA 1
ATOM 713 C C . ASN A 1 88 ? -0.369 3.964 -14.295 1.00 93.88 88 ASN A C 1
ATOM 715 O O . ASN A 1 88 ? -0.214 3.614 -13.121 1.00 93.88 88 ASN A O 1
ATOM 719 N N . PRO A 1 89 ? -0.830 5.188 -14.620 1.00 87.25 89 PRO A N 1
ATOM 720 C CA . PRO A 1 89 ? -1.257 6.160 -13.615 1.00 87.25 89 PRO A CA 1
ATOM 721 C C . PRO A 1 89 ? -2.484 5.656 -12.828 1.00 87.25 89 PRO A C 1
ATOM 723 O O . PRO A 1 89 ? -3.191 4.777 -13.324 1.00 87.25 89 PRO A O 1
ATOM 726 N N . PRO A 1 90 ? -2.714 6.189 -11.614 1.00 81.06 90 PRO A N 1
ATOM 727 C CA . PRO A 1 90 ? -3.809 5.770 -10.743 1.00 81.06 90 PRO A CA 1
ATOM 728 C C . PRO A 1 90 ? -5.181 6.229 -11.251 1.00 81.06 90 PRO A C 1
ATOM 730 O O . PRO A 1 90 ? -5.240 7.212 -12.030 1.00 81.06 90 PRO A O 1
#

Sequence (90 aa):
MRHTFPEIFKNHQLTQLWAYKYDSQLNGIGAHADFAAVNVNFWITPDAANLNPKSGGLVVYDAEAPLDWNFKSYNNDQIRIKEFLAKNPP